Protein AF-A0A1J5R9U3-F1 (afdb_monomer)

pLDDT: mean 88.79, std 11.29, range [46.75, 97.06]

Nearest PDB structures (foldseek):
  6hix-assembly1_A4  TM=2.256E-01  e=5.379E+00  Trypanosoma brucei brucei

Mean predicted aligned error: 4.72 Å

Sequence (67 aa):
MVVDQSEKSLLTPKVKVFYSTKSNQRIAPETLDLSSSIVRDKIVAREEPEKWNFPDLYELWGGTTFW

Radius of gyration: 12.99 Å; Cα contacts (8 Å, |Δi|>4): 77; chains: 1; bounding box: 27×37×27 Å

Foldseek 3Di:
DFDAQDPPDNQFGWDWDFADPPVRDGDDTDIDGRVDPVHPDHCPDDDDCVVVPPVCV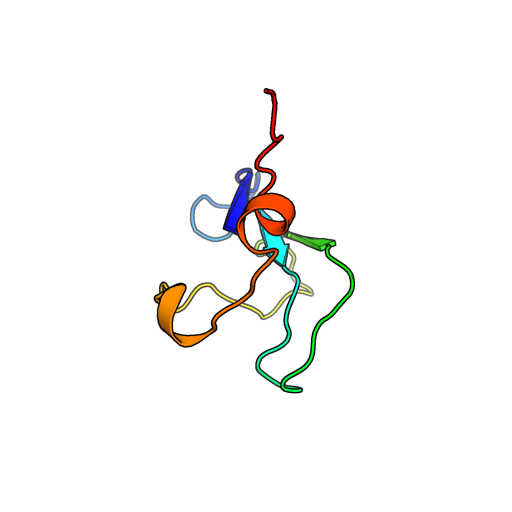CVSVVNPPDD

Structure (mmCIF, N/CA/C/O backbone):
data_AF-A0A1J5R9U3-F1
#
_entry.id   AF-A0A1J5R9U3-F1
#
loop_
_atom_site.group_PDB
_atom_site.id
_atom_site.type_symbol
_atom_site.label_atom_id
_atom_site.label_alt_id
_atom_site.label_comp_id
_atom_site.label_asym_id
_atom_site.label_entity_id
_atom_site.label_seq_id
_atom_site.pdbx_PDB_ins_code
_atom_site.Cartn_x
_atom_site.Cartn_y
_atom_site.Cartn_z
_atom_site.occupancy
_atom_site.B_iso_or_equiv
_atom_site.auth_seq_id
_atom_site.auth_comp_id
_atom_site.auth_asym_id
_atom_site.auth_atom_id
_atom_site.pdbx_PDB_model_num
ATOM 1 N N . MET A 1 1 ? -0.005 4.588 -1.591 1.00 88.00 1 MET A N 1
ATOM 2 C CA . MET A 1 1 ? 0.577 5.728 -2.346 1.00 88.00 1 MET A CA 1
ATOM 3 C C . MET A 1 1 ? 1.650 5.193 -3.283 1.00 88.00 1 MET A C 1
ATOM 5 O O . MET A 1 1 ? 2.331 4.264 -2.876 1.00 88.00 1 MET A O 1
ATOM 9 N N . VAL A 1 2 ? 1.816 5.747 -4.490 1.00 92.56 2 VAL A N 1
ATOM 10 C CA . VAL A 1 2 ? 2.988 5.460 -5.345 1.00 92.56 2 VAL A CA 1
ATOM 11 C C . VAL A 1 2 ? 4.181 6.260 -4.832 1.00 92.56 2 VAL A C 1
ATOM 13 O O . VAL A 1 2 ? 4.060 7.472 -4.686 1.00 92.56 2 VAL A O 1
ATOM 16 N N . VAL A 1 3 ? 5.293 5.587 -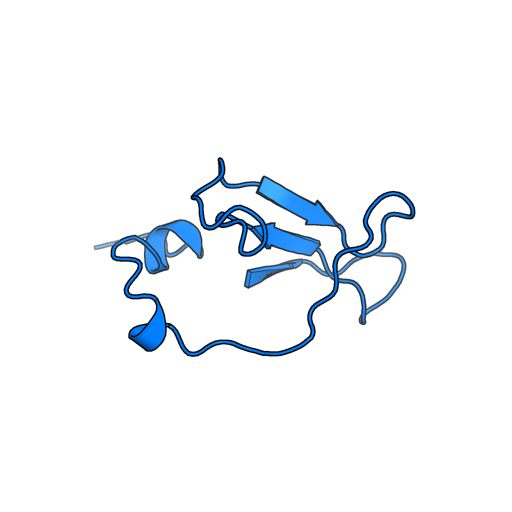4.535 1.00 92.94 3 VAL A N 1
ATOM 17 C CA . VAL A 1 3 ? 6.493 6.223 -3.961 1.00 92.94 3 VAL A CA 1
ATOM 18 C C . VAL A 1 3 ? 7.677 6.252 -4.919 1.00 92.94 3 VAL A C 1
ATOM 20 O O . VAL A 1 3 ? 8.547 7.099 -4.764 1.00 92.94 3 VAL A O 1
ATOM 23 N N . ASP A 1 4 ? 7.713 5.352 -5.900 1.00 94.00 4 ASP A N 1
ATOM 24 C CA . ASP A 1 4 ? 8.792 5.263 -6.884 1.00 94.00 4 ASP A CA 1
ATOM 25 C C . ASP A 1 4 ? 8.325 4.448 -8.105 1.00 94.00 4 ASP A C 1
ATOM 27 O O . ASP A 1 4 ? 7.352 3.689 -8.028 1.00 94.00 4 ASP A O 1
ATOM 31 N N . GLN A 1 5 ? 9.008 4.590 -9.238 1.00 94.44 5 GLN A N 1
ATOM 32 C CA . GLN A 1 5 ? 8.788 3.745 -10.411 1.00 94.44 5 GLN A CA 1
ATOM 33 C C . GLN A 1 5 ? 9.515 2.402 -10.251 1.00 94.44 5 GLN A C 1
ATOM 35 O O . GLN A 1 5 ? 10.523 2.295 -9.553 1.00 94.44 5 GLN A O 1
ATOM 40 N N . SER A 1 6 ? 9.002 1.350 -10.893 1.00 93.19 6 SER A N 1
ATOM 41 C CA . SER A 1 6 ? 9.777 0.110 -11.035 1.00 93.19 6 SER A CA 1
ATOM 42 C C . SER A 1 6 ? 10.669 0.190 -12.271 1.00 93.19 6 SER A C 1
ATOM 44 O O . SER A 1 6 ? 10.309 0.827 -13.259 1.00 93.19 6 SER A O 1
ATOM 46 N N . GLU A 1 7 ? 11.801 -0.511 -12.254 1.00 90.56 7 GLU A N 1
ATOM 47 C CA . GLU A 1 7 ? 12.697 -0.598 -13.418 1.00 90.56 7 GLU A CA 1
ATOM 48 C C . GLU A 1 7 ? 12.096 -1.429 -14.564 1.00 90.56 7 GLU A C 1
ATOM 50 O O . GLU A 1 7 ? 12.508 -1.303 -15.714 1.00 90.56 7 GLU A O 1
ATOM 55 N N . LYS A 1 8 ? 11.115 -2.290 -14.260 1.00 90.75 8 LYS A N 1
ATOM 56 C CA . LYS A 1 8 ? 10.539 -3.239 -15.222 1.00 90.75 8 LYS A CA 1
ATOM 57 C C . LYS A 1 8 ? 9.378 -2.659 -16.025 1.00 90.75 8 LYS A C 1
ATOM 59 O O . LYS A 1 8 ? 9.196 -3.042 -17.177 1.00 90.75 8 LYS A O 1
ATOM 64 N N . SER A 1 9 ? 8.546 -1.808 -15.421 1.00 90.44 9 SER A N 1
ATOM 65 C CA . SER A 1 9 ? 7.371 -1.230 -16.083 1.00 90.44 9 SER A CA 1
ATOM 66 C C . SER A 1 9 ? 6.819 -0.014 -15.340 1.00 90.44 9 SER A C 1
ATOM 68 O O . SER A 1 9 ? 6.685 -0.013 -14.114 1.00 90.44 9 SER A O 1
ATOM 70 N N . LEU A 1 10 ? 6.389 0.986 -16.114 1.00 90.38 10 LEU A N 1
ATOM 71 C CA . LEU A 1 10 ? 5.694 2.180 -15.618 1.00 90.38 10 LEU A CA 1
ATOM 72 C C . LEU A 1 10 ? 4.292 1.880 -15.060 1.00 90.38 10 LEU A C 1
ATOM 74 O O . LEU A 1 10 ? 3.723 2.695 -14.340 1.00 90.38 10 LEU A O 1
ATOM 78 N N . LEU A 1 11 ? 3.715 0.722 -15.400 1.00 92.94 11 LEU A N 1
ATOM 79 C CA . LEU A 1 11 ? 2.370 0.326 -14.961 1.00 92.94 11 LEU A CA 1
ATOM 80 C C . LEU A 1 11 ? 2.374 -0.476 -13.654 1.00 92.94 11 LEU A C 1
ATOM 82 O O . LEU A 1 11 ? 1.312 -0.761 -13.104 1.00 92.94 11 LEU A O 1
ATOM 86 N N . THR A 1 12 ? 3.551 -0.843 -13.150 1.00 96.00 12 THR A N 1
ATOM 87 C CA . THR A 1 12 ? 3.712 -1.616 -11.913 1.00 96.00 12 THR A CA 1
ATOM 88 C C . THR A 1 12 ? 4.706 -0.920 -10.985 1.00 96.00 12 THR A C 1
ATOM 90 O O . THR A 1 12 ? 5.817 -1.412 -10.811 1.00 96.00 12 THR A O 1
ATOM 93 N N . PRO A 1 13 ? 4.361 0.254 -10.432 1.00 96.94 13 PRO A N 1
ATOM 94 C CA . PRO A 1 13 ? 5.279 1.046 -9.619 1.00 96.94 13 PRO A CA 1
ATOM 95 C C . PRO A 1 13 ? 5.532 0.423 -8.237 1.00 96.94 13 PRO A C 1
ATOM 97 O O . PRO A 1 13 ? 4.867 -0.534 -7.832 1.00 96.94 13 PRO A O 1
ATOM 100 N N . LYS A 1 14 ? 6.447 1.024 -7.470 1.00 96.00 14 LYS A N 1
ATOM 101 C CA . LYS A 1 14 ? 6.599 0.746 -6.038 1.00 96.00 14 LYS A CA 1
ATOM 102 C C . LYS A 1 14 ? 5.603 1.590 -5.246 1.00 96.00 14 LYS A C 1
ATOM 104 O O . LYS A 1 14 ? 5.484 2.803 -5.450 1.00 96.00 14 LYS A O 1
ATOM 109 N N . VAL A 1 15 ? 4.885 0.959 -4.324 1.00 95.12 15 VAL A N 1
ATOM 110 C CA . VAL A 1 15 ? 3.831 1.594 -3.528 1.00 95.12 15 VAL A CA 1
ATOM 111 C C . VAL A 1 15 ? 4.075 1.422 -2.038 1.00 95.12 15 VAL A C 1
ATOM 113 O O . VAL A 1 15 ? 4.499 0.364 -1.597 1.00 95.12 15 VAL A O 1
ATOM 116 N N . LYS A 1 16 ? 3.754 2.445 -1.245 1.00 93.75 16 LYS A N 1
ATOM 117 C CA . LYS A 1 16 ? 3.665 2.326 0.213 1.00 93.75 16 LYS A CA 1
ATOM 118 C C . LYS A 1 16 ? 2.262 1.878 0.608 1.00 93.75 16 LYS A C 1
ATOM 120 O O . LYS A 1 16 ? 1.279 2.537 0.231 1.00 93.75 16 LYS A O 1
ATOM 125 N N . VAL A 1 17 ? 2.189 0.779 1.352 1.00 94.12 17 VAL A N 1
ATOM 126 C CA . VAL A 1 17 ? 0.960 0.161 1.867 1.00 94.12 17 VAL A CA 1
ATOM 127 C C . VAL A 1 17 ? 0.965 0.190 3.393 1.00 94.12 17 VAL A C 1
ATOM 129 O O . VAL A 1 17 ? 2.024 0.183 4.005 1.00 94.12 17 VAL A O 1
ATOM 132 N N . PHE A 1 18 ? -0.215 0.282 4.005 1.00 94.00 18 PHE A N 1
ATOM 133 C CA . PHE A 1 18 ? -0.386 0.364 5.467 1.00 94.00 18 PHE A CA 1
ATOM 134 C C . PHE A 1 18 ? -1.715 -0.243 5.951 1.00 94.00 18 PHE A C 1
ATOM 136 O O . PHE A 1 18 ? -2.004 -0.278 7.148 1.00 94.00 18 PHE A O 1
ATOM 143 N N . TYR A 1 19 ? -2.554 -0.713 5.026 1.00 94.00 19 TYR A N 1
ATOM 144 C CA . TYR A 1 19 ? -3.859 -1.282 5.325 1.00 94.00 19 TYR A CA 1
ATOM 145 C C . TYR A 1 19 ? -4.169 -2.430 4.367 1.00 94.00 19 TYR A C 1
ATOM 147 O O . TYR A 1 19 ? -3.929 -2.323 3.165 1.00 94.00 19 TYR A O 1
ATOM 155 N N . SER A 1 20 ? -4.727 -3.511 4.902 1.00 93.31 20 SER A N 1
ATOM 156 C CA . SER A 1 20 ? -5.204 -4.663 4.145 1.00 93.31 20 SER A CA 1
ATOM 157 C C . SER A 1 20 ? -6.725 -4.617 4.062 1.00 93.31 20 SER A C 1
ATOM 159 O O . SER A 1 20 ? -7.423 -4.804 5.059 1.00 93.31 20 SER A O 1
ATOM 161 N N . THR A 1 21 ? -7.253 -4.422 2.854 1.00 91.38 21 THR A N 1
ATOM 162 C CA . THR A 1 21 ? -8.700 -4.490 2.589 1.00 91.38 21 THR A CA 1
ATOM 163 C C . THR A 1 21 ? -9.235 -5.916 2.697 1.00 91.38 21 THR A C 1
ATOM 165 O O . THR A 1 21 ? -10.384 -6.117 3.073 1.00 91.38 21 THR A O 1
ATOM 168 N N . LYS A 1 22 ? -8.390 -6.923 2.438 1.00 92.81 22 LYS A N 1
ATOM 169 C CA . LYS A 1 22 ? -8.750 -8.343 2.542 1.00 92.81 22 LYS A CA 1
ATOM 170 C C . LYS A 1 22 ? -9.046 -8.769 3.981 1.00 92.81 22 LYS A C 1
ATOM 172 O O . LYS A 1 22 ? -9.956 -9.561 4.200 1.00 92.81 22 LYS A O 1
ATOM 177 N N . SER A 1 23 ? -8.260 -8.286 4.944 1.00 96.00 23 SER A N 1
ATOM 178 C CA . SER A 1 23 ? -8.429 -8.599 6.373 1.00 96.00 23 SER A CA 1
ATOM 179 C C . SER A 1 23 ? -9.092 -7.476 7.171 1.00 96.00 23 SER A C 1
ATOM 181 O O . SER A 1 23 ? -9.327 -7.655 8.362 1.00 96.00 23 SER A O 1
ATOM 183 N N . ASN A 1 24 ? -9.403 -6.343 6.533 1.00 93.69 24 ASN A N 1
ATOM 184 C CA . ASN A 1 24 ? -9.977 -5.149 7.154 1.00 93.69 24 ASN A CA 1
ATOM 185 C C . ASN A 1 24 ? -9.162 -4.654 8.366 1.00 93.69 24 ASN A C 1
ATOM 187 O O . ASN A 1 24 ? -9.705 -4.339 9.427 1.00 93.69 24 ASN A O 1
ATOM 191 N N . GLN A 1 25 ? -7.835 -4.637 8.224 1.00 95.06 25 GLN A N 1
ATOM 192 C CA . GLN A 1 25 ? -6.901 -4.343 9.312 1.00 95.06 25 GLN A CA 1
ATOM 193 C C . GLN A 1 25 ? -5.723 -3.491 8.845 1.00 95.06 25 GLN A C 1
ATOM 195 O O . GLN A 1 25 ? -5.278 -3.578 7.698 1.00 95.06 25 GLN A O 1
ATOM 200 N N . ARG A 1 26 ? -5.176 -2.704 9.779 1.00 93.31 26 ARG A N 1
ATOM 201 C CA . ARG A 1 26 ? -3.880 -2.044 9.599 1.00 93.31 26 ARG A CA 1
ATOM 202 C C . ARG A 1 26 ? -2.764 -3.078 9.538 1.00 93.31 26 ARG A C 1
ATOM 204 O O . ARG A 1 26 ? -2.818 -4.104 10.211 1.00 93.31 26 ARG A O 1
ATOM 211 N N . ILE A 1 27 ? -1.745 -2.757 8.758 1.00 94.06 27 ILE A N 1
ATOM 212 C CA . ILE A 1 27 ? -0.487 -3.496 8.689 1.00 94.06 27 ILE A CA 1
ATOM 213 C C . ILE A 1 27 ? 0.662 -2.534 8.981 1.00 94.06 27 ILE A C 1
ATOM 215 O O . ILE A 1 27 ? 0.496 -1.314 8.896 1.00 94.06 27 ILE A O 1
ATOM 219 N N . ALA A 1 28 ? 1.825 -3.080 9.332 1.00 92.44 28 ALA A N 1
ATOM 220 C CA . ALA A 1 28 ? 3.036 -2.276 9.407 1.00 92.44 28 ALA A CA 1
ATOM 221 C C . ALA A 1 28 ? 3.286 -1.623 8.034 1.00 92.44 28 ALA A C 1
ATOM 223 O O . ALA A 1 28 ? 3.200 -2.327 7.024 1.00 92.44 28 ALA A O 1
ATOM 224 N N . PRO A 1 29 ? 3.554 -0.305 7.966 1.00 92.00 29 PRO A N 1
ATOM 225 C CA . PRO A 1 29 ? 3.811 0.337 6.691 1.00 92.00 29 PRO A CA 1
ATOM 226 C C . PRO A 1 29 ? 5.016 -0.281 5.981 1.00 92.00 29 PRO A C 1
ATOM 228 O O . PRO A 1 29 ? 6.103 -0.351 6.551 1.00 92.00 29 PRO A O 1
ATOM 231 N N . GLU A 1 30 ? 4.836 -0.680 4.727 1.00 93.06 30 GLU A N 1
ATOM 232 C CA . GLU A 1 30 ? 5.889 -1.288 3.910 1.00 93.06 30 GLU A CA 1
ATOM 233 C C . GLU A 1 30 ? 5.848 -0.774 2.468 1.00 93.06 30 GLU A C 1
ATOM 235 O O . GLU A 1 30 ? 4.823 -0.274 1.992 1.00 93.06 30 GLU A O 1
ATOM 240 N N . THR A 1 31 ? 6.980 -0.890 1.770 1.00 94.12 31 THR A N 1
ATOM 241 C CA . THR A 1 31 ? 7.081 -0.591 0.338 1.00 94.12 31 THR A CA 1
ATOM 242 C C . THR A 1 31 ? 6.987 -1.887 -0.456 1.00 94.12 31 THR A C 1
ATOM 244 O O . THR A 1 31 ? 7.843 -2.758 -0.333 1.00 94.12 31 THR A O 1
ATOM 247 N N . LEU A 1 32 ? 5.973 -1.983 -1.311 1.00 95.50 32 LEU A N 1
ATOM 248 C CA . LEU A 1 32 ? 5.704 -3.123 -2.175 1.00 95.50 32 LEU A CA 1
ATOM 249 C C . LEU A 1 32 ? 6.047 -2.780 -3.627 1.00 95.50 32 LEU A C 1
ATOM 251 O O . LEU A 1 32 ? 5.540 -1.802 -4.174 1.00 95.50 32 LEU A O 1
ATOM 255 N N . ASP A 1 33 ? 6.881 -3.597 -4.268 1.00 96.31 33 ASP A N 1
ATOM 256 C CA . ASP A 1 33 ? 7.160 -3.497 -5.703 1.00 96.31 33 ASP A CA 1
ATOM 257 C C . ASP A 1 33 ? 6.146 -4.334 -6.494 1.00 96.31 33 ASP A C 1
ATOM 259 O O . ASP A 1 33 ? 6.221 -5.566 -6.517 1.00 96.31 33 ASP A O 1
ATOM 263 N N . LEU A 1 34 ? 5.201 -3.664 -7.162 1.00 97.06 34 LEU A N 1
ATOM 264 C CA . LEU A 1 34 ? 4.150 -4.328 -7.940 1.00 97.06 34 LEU A CA 1
ATOM 265 C C . LEU A 1 34 ? 4.681 -5.015 -9.209 1.00 97.06 34 LEU A C 1
ATOM 267 O O . LEU A 1 34 ? 3.942 -5.754 -9.855 1.00 97.06 34 LEU A O 1
ATOM 271 N N . SER A 1 35 ? 5.939 -4.775 -9.596 1.00 96.12 35 SER A N 1
ATOM 272 C CA . SER A 1 35 ? 6.586 -5.452 -10.727 1.00 96.12 35 SER A CA 1
ATOM 273 C C . SER A 1 35 ? 7.180 -6.817 -10.357 1.00 96.12 35 SER A C 1
ATOM 275 O O . SER A 1 35 ? 7.652 -7.568 -11.221 1.00 96.12 35 SER A O 1
ATOM 277 N N . SER A 1 36 ? 7.206 -7.144 -9.063 1.00 95.31 36 SER A N 1
ATOM 278 C CA . SER A 1 36 ? 7.727 -8.409 -8.564 1.00 95.31 36 SER A CA 1
ATOM 279 C C . SER A 1 36 ? 6.793 -9.573 -8.901 1.00 95.31 36 SER A C 1
ATOM 281 O O . SER A 1 36 ? 5.596 -9.522 -8.644 1.00 95.31 36 SER A O 1
ATOM 283 N N . SER A 1 37 ? 7.341 -10.675 -9.423 1.00 94.06 37 SER A N 1
ATOM 284 C CA . SER A 1 37 ? 6.568 -11.857 -9.845 1.00 94.06 37 SER A CA 1
ATOM 285 C C . SER A 1 37 ? 5.829 -12.570 -8.709 1.00 94.06 37 SER A C 1
ATOM 287 O O . SER A 1 37 ? 4.914 -13.350 -8.968 1.00 94.06 37 SER A O 1
ATOM 289 N N . ILE A 1 38 ? 6.238 -12.345 -7.458 1.00 95.75 38 ILE A N 1
ATOM 290 C CA . ILE A 1 38 ? 5.563 -12.905 -6.280 1.00 95.75 38 ILE A CA 1
ATOM 291 C C . ILE A 1 38 ? 4.376 -12.045 -5.828 1.00 95.75 38 ILE A C 1
ATOM 293 O O . ILE A 1 38 ? 3.501 -12.541 -5.120 1.00 95.75 38 ILE A O 1
ATOM 297 N N . VAL A 1 39 ? 4.325 -10.777 -6.249 1.00 95.00 39 VAL A N 1
ATOM 298 C CA . VAL A 1 39 ? 3.270 -9.832 -5.886 1.00 95.00 39 VAL A CA 1
ATOM 299 C C . VAL A 1 39 ? 2.133 -9.955 -6.891 1.00 95.00 39 VAL A C 1
ATOM 301 O O . VAL A 1 39 ? 2.335 -9.902 -8.102 1.00 95.00 39 VAL A O 1
ATOM 304 N N . ARG A 1 40 ? 0.914 -10.157 -6.385 1.00 94.12 40 ARG A N 1
ATOM 305 C CA . ARG A 1 40 ? -0.295 -10.294 -7.218 1.00 94.12 40 ARG A CA 1
ATOM 306 C C . ARG A 1 40 ? -1.230 -9.095 -7.120 1.00 94.12 40 ARG A C 1
ATOM 308 O O . ARG A 1 40 ? -2.193 -9.021 -7.884 1.00 94.12 40 ARG A O 1
ATOM 315 N N . ASP A 1 41 ? -0.948 -8.182 -6.199 1.00 94.56 41 ASP A N 1
ATOM 316 C CA . ASP A 1 41 ? -1.716 -6.962 -6.010 1.00 94.56 41 ASP A CA 1
ATOM 317 C C . ASP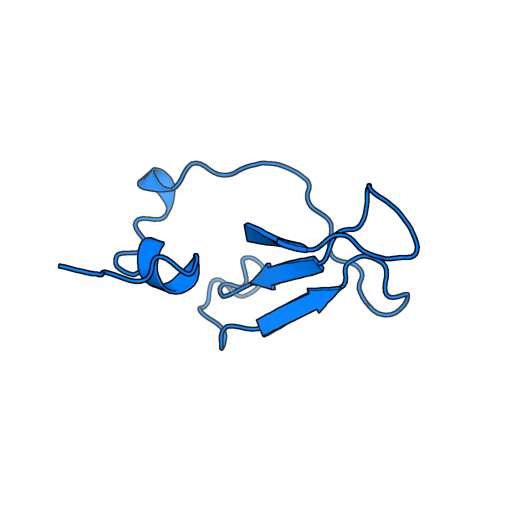 A 1 41 ? -1.544 -6.002 -7.188 1.00 94.56 41 ASP A C 1
ATOM 319 O O . ASP A 1 41 ? -0.515 -5.975 -7.865 1.00 94.56 41 ASP A O 1
ATOM 323 N N . LYS A 1 42 ? -2.590 -5.216 -7.449 1.00 94.06 42 LYS A N 1
ATOM 324 C CA . LYS A 1 42 ? -2.639 -4.228 -8.531 1.00 94.06 42 LYS A CA 1
ATOM 325 C C . LYS A 1 42 ? -3.365 -2.978 -8.058 1.00 94.06 42 LYS A C 1
ATOM 327 O O . LYS A 1 42 ? -4.274 -3.053 -7.234 1.00 94.06 42 LYS A O 1
ATOM 332 N N . ILE A 1 43 ? -3.015 -1.835 -8.642 1.00 94.00 43 ILE A N 1
ATOM 333 C CA . ILE A 1 43 ? -3.790 -0.603 -8.479 1.00 94.00 43 ILE A CA 1
ATOM 334 C C . ILE A 1 43 ? -5.000 -0.697 -9.414 1.00 94.00 43 ILE A C 1
ATOM 336 O O . ILE A 1 43 ? -4.847 -0.605 -10.629 1.00 94.00 43 ILE A O 1
ATOM 340 N N . VAL A 1 44 ? -6.191 -0.916 -8.855 1.00 94.62 44 VAL A N 1
ATOM 341 C CA . VAL A 1 44 ? -7.441 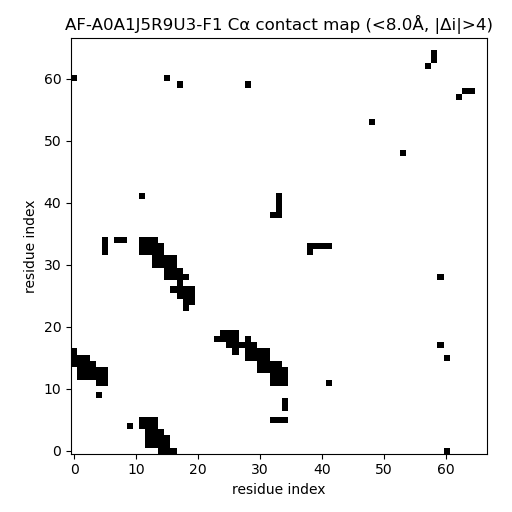-1.037 -9.634 1.00 94.62 44 VAL A CA 1
ATOM 342 C C . VAL A 1 44 ? -8.242 0.262 -9.689 1.00 94.62 44 VAL A C 1
ATOM 344 O O . VAL A 1 44 ? -8.963 0.497 -10.652 1.00 94.62 44 VAL A O 1
ATOM 347 N N . ALA A 1 45 ? -8.109 1.110 -8.671 1.00 92.44 45 ALA A N 1
ATOM 348 C CA . ALA A 1 45 ? -8.795 2.390 -8.560 1.00 92.44 45 ALA A CA 1
ATOM 349 C C . ALA A 1 45 ? -8.083 3.290 -7.540 1.00 92.44 45 ALA A C 1
ATOM 351 O O . ALA A 1 45 ? -7.243 2.832 -6.760 1.00 92.44 45 ALA A O 1
ATOM 352 N N . ARG A 1 46 ? -8.443 4.577 -7.538 1.00 91.19 46 ARG A N 1
ATOM 353 C CA . ARG A 1 46 ? -8.097 5.518 -6.471 1.00 91.19 46 ARG A CA 1
ATOM 354 C C . ARG A 1 46 ? -9.280 5.639 -5.517 1.00 91.19 46 ARG A C 1
ATOM 356 O O . ARG A 1 46 ? -10.384 5.926 -5.963 1.00 91.19 46 ARG A O 1
ATOM 363 N N . GLU A 1 47 ? -9.020 5.492 -4.226 1.00 89.75 47 GLU A N 1
ATOM 364 C CA . GLU A 1 47 ? -10.018 5.701 -3.175 1.00 89.75 47 GLU A CA 1
ATOM 365 C C . GLU A 1 47 ? -10.068 7.165 -2.714 1.00 89.75 47 GLU A C 1
ATOM 367 O O . GLU A 1 47 ? -9.075 7.895 -2.798 1.00 89.75 47 GLU A O 1
ATOM 372 N N . GLU A 1 48 ? -11.228 7.586 -2.205 1.00 89.25 48 GLU A N 1
ATOM 373 C CA . GLU A 1 48 ? -11.404 8.879 -1.535 1.00 89.25 48 GLU A CA 1
ATOM 374 C C . GLU A 1 48 ? -10.978 8.767 -0.061 1.00 89.25 48 GLU A C 1
ATOM 376 O O . GLU A 1 48 ? -11.581 7.993 0.688 1.00 89.25 48 GLU A O 1
ATOM 381 N N . PRO A 1 49 ? -9.975 9.540 0.394 1.00 86.50 49 PRO A N 1
ATOM 382 C CA . PRO A 1 49 ? -9.495 9.503 1.779 1.00 86.50 49 PRO A CA 1
ATOM 383 C C . PRO A 1 49 ? -10.580 9.688 2.846 1.00 86.50 49 PRO A C 1
ATOM 385 O O . PRO A 1 49 ? -10.560 9.019 3.880 1.00 86.50 49 PRO A O 1
ATOM 388 N N . GLU A 1 50 ? -11.542 10.569 2.572 1.00 86.75 50 GLU A N 1
ATOM 389 C CA . GLU A 1 50 ? -12.633 10.940 3.481 1.00 86.75 50 GLU A CA 1
ATOM 390 C C . GLU A 1 50 ? -13.534 9.748 3.838 1.00 86.75 50 GLU A C 1
ATOM 392 O O . GLU A 1 50 ? -14.077 9.698 4.938 1.00 86.75 50 GLU A O 1
ATOM 397 N N . LYS A 1 51 ? -13.638 8.743 2.953 1.00 89.62 51 LYS A N 1
ATOM 398 C CA . LYS A 1 51 ? -14.433 7.525 3.190 1.00 89.62 51 LYS A CA 1
ATOM 399 C C . LYS A 1 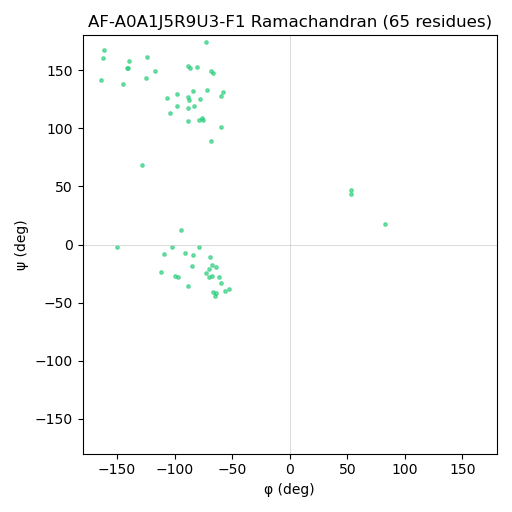51 ? -13.799 6.576 4.207 1.00 89.62 51 LYS A C 1
ATOM 401 O O . LYS A 1 51 ? -14.507 5.780 4.816 1.00 89.62 51 LYS A O 1
ATOM 406 N N . TRP A 1 52 ? -12.480 6.645 4.381 1.00 87.62 52 TRP A N 1
ATOM 407 C CA . TRP A 1 52 ? -11.728 5.755 5.270 1.00 87.62 52 TRP A CA 1
ATOM 408 C C . TRP A 1 52 ? -11.402 6.395 6.619 1.00 87.62 52 TRP A C 1
ATOM 410 O O . TRP A 1 52 ? -11.261 5.682 7.610 1.00 87.62 52 TRP A O 1
ATOM 420 N N . ASN A 1 53 ? -11.294 7.728 6.656 1.00 85.62 53 ASN A N 1
ATOM 421 C CA . ASN A 1 53 ? -11.024 8.508 7.863 1.00 85.62 53 ASN A CA 1
ATOM 422 C C .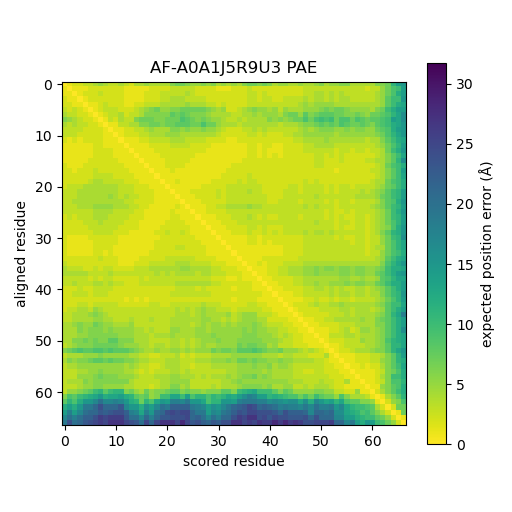 ASN A 1 53 ? -9.774 8.031 8.636 1.00 85.62 53 ASN A C 1
ATOM 424 O O . ASN A 1 53 ? -9.810 7.849 9.852 1.00 85.62 53 ASN A O 1
ATOM 428 N N . PHE A 1 54 ? -8.659 7.796 7.933 1.00 90.06 54 PHE A N 1
ATOM 429 C CA . PHE A 1 54 ? -7.366 7.499 8.560 1.00 90.06 54 PHE A CA 1
ATOM 430 C C . PHE A 1 54 ? -6.748 8.796 9.121 1.00 90.06 54 PHE A C 1
ATOM 432 O O . PHE A 1 54 ? -6.305 9.628 8.328 1.00 90.06 54 PHE A O 1
ATOM 439 N N . PRO A 1 55 ? -6.687 9.006 10.453 1.00 88.00 55 PRO A N 1
ATOM 440 C CA . PRO A 1 55 ? -6.265 10.298 11.019 1.00 88.00 55 PRO A CA 1
ATOM 441 C C . PRO A 1 55 ? -4.785 10.616 10.764 1.00 88.00 55 PRO A C 1
ATOM 443 O O . PRO A 1 55 ? -4.385 11.770 10.677 1.00 88.00 55 PRO A O 1
ATOM 446 N N . ASP A 1 56 ? -3.981 9.570 10.618 1.00 89.06 56 ASP A N 1
ATOM 447 C CA . ASP A 1 56 ? -2.540 9.562 10.374 1.00 89.06 56 ASP A CA 1
ATOM 448 C C . ASP A 1 56 ? -2.191 9.457 8.878 1.00 89.06 56 ASP A C 1
ATOM 450 O O . ASP A 1 56 ? -1.043 9.201 8.516 1.00 89.06 56 ASP A O 1
ATOM 454 N N . LEU A 1 57 ? -3.164 9.640 7.976 1.00 88.06 57 LEU A N 1
ATOM 455 C CA . LEU A 1 57 ? -2.966 9.412 6.542 1.00 88.06 57 LEU A CA 1
ATOM 456 C C . LEU A 1 57 ? -1.809 10.227 5.955 1.00 88.06 57 LEU A C 1
ATOM 458 O O . LEU A 1 57 ? -1.042 9.702 5.150 1.00 88.06 57 LEU A O 1
ATOM 462 N N . TYR A 1 58 ? -1.662 11.486 6.373 1.00 84.94 58 TYR A N 1
ATOM 463 C CA . TYR A 1 58 ? -0.581 12.359 5.913 1.00 84.94 58 TYR A CA 1
ATOM 464 C C . TYR A 1 58 ? 0.802 11.856 6.337 1.00 84.94 58 TYR A C 1
ATOM 466 O O . TYR A 1 58 ? 1.724 11.848 5.522 1.00 84.94 58 TYR A O 1
ATOM 474 N N . GLU A 1 59 ? 0.940 11.373 7.570 1.00 85.81 59 GLU A N 1
ATOM 475 C CA . GLU A 1 59 ? 2.184 10.778 8.065 1.00 85.81 59 GLU A CA 1
ATOM 476 C C . GLU A 1 59 ? 2.508 9.487 7.298 1.00 85.81 59 GLU A C 1
ATOM 478 O O . GLU A 1 59 ? 3.622 9.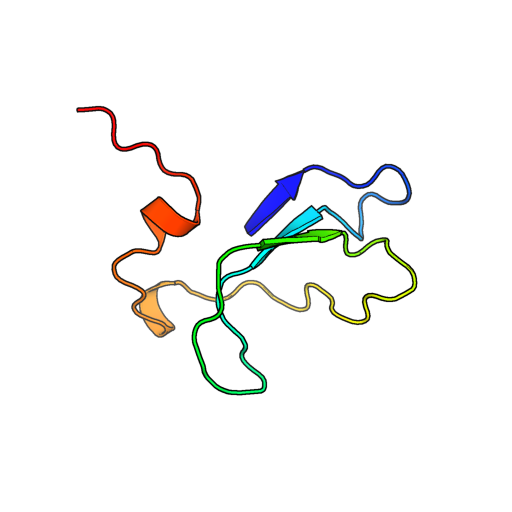284 6.804 1.00 85.81 59 GLU A O 1
ATOM 483 N N . LEU A 1 60 ? 1.497 8.640 7.090 1.00 84.00 60 LEU A N 1
ATOM 484 C CA . LEU A 1 60 ? 1.625 7.412 6.306 1.00 84.00 60 LEU A CA 1
ATOM 485 C C . LEU A 1 60 ? 2.052 7.694 4.862 1.00 84.00 60 LEU A C 1
ATOM 487 O O . LEU A 1 60 ? 2.814 6.922 4.278 1.00 84.00 60 LEU A O 1
ATOM 491 N N . TRP A 1 61 ? 1.619 8.819 4.306 1.00 79.81 61 TRP A N 1
ATOM 492 C CA . TRP A 1 61 ? 1.976 9.314 2.980 1.00 79.81 61 TRP A CA 1
ATOM 493 C C . T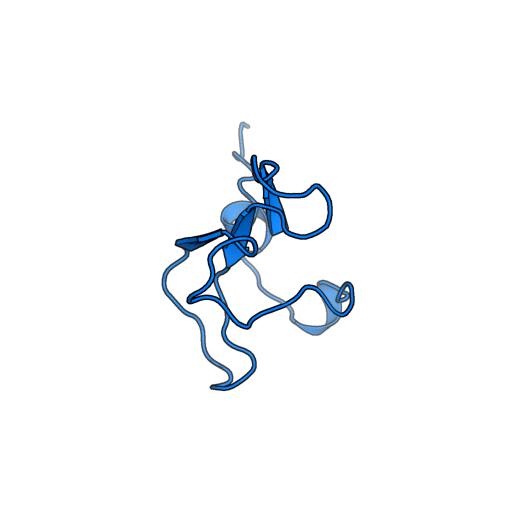RP A 1 61 ? 3.352 9.990 2.904 1.00 79.81 61 TRP A C 1
ATOM 495 O O . TRP A 1 61 ? 3.791 10.340 1.815 1.00 79.81 61 TRP A O 1
ATOM 505 N N . GLY A 1 62 ? 4.077 10.117 4.016 1.00 70.69 62 GLY A N 1
ATOM 506 C CA . GLY A 1 62 ? 5.402 10.743 4.028 1.00 70.69 62 GLY A CA 1
ATOM 507 C C . GLY A 1 62 ? 5.357 12.268 4.100 1.00 70.69 62 GLY A C 1
ATOM 508 O O . GLY A 1 62 ? 6.360 12.920 3.813 1.00 70.69 62 GLY A O 1
ATOM 509 N N . GLY A 1 63 ? 4.218 12.841 4.506 1.00 62.00 63 GLY A N 1
ATOM 510 C CA . GLY A 1 63 ? 4.140 14.233 4.920 1.00 62.00 63 GLY A CA 1
ATOM 511 C C . GLY A 1 63 ? 5.071 14.439 6.106 1.00 62.00 63 GLY A C 1
ATOM 512 O O . GLY A 1 63 ? 4.760 14.052 7.228 1.00 62.00 63 GLY A O 1
ATOM 513 N N . THR A 1 64 ? 6.241 15.014 5.847 1.00 53.28 64 THR A N 1
ATOM 514 C CA . THR A 1 64 ? 7.086 15.511 6.923 1.00 53.28 64 THR A CA 1
ATOM 515 C C . THR A 1 64 ? 6.435 16.801 7.391 1.00 53.28 64 THR A C 1
ATOM 517 O O . THR A 1 64 ? 6.423 17.787 6.656 1.00 53.28 64 THR A O 1
ATOM 520 N N . THR A 1 65 ? 5.813 16.782 8.567 1.00 46.75 65 THR A N 1
ATOM 521 C CA . THR A 1 65 ? 5.310 17.996 9.210 1.00 46.75 65 THR A CA 1
ATOM 522 C C . THR A 1 65 ? 6.519 18.833 9.622 1.00 46.75 65 THR A C 1
ATOM 524 O O . THR A 1 65 ? 7.064 18.658 10.709 1.00 46.75 65 THR A O 1
ATOM 527 N N . PHE A 1 66 ? 6.994 19.697 8.730 1.00 51.12 66 PHE A N 1
ATOM 528 C CA . PHE A 1 66 ? 7.881 20.791 9.103 1.00 51.12 66 PHE A CA 1
ATOM 529 C C . PHE A 1 66 ? 6.987 21.975 9.485 1.00 51.12 66 PHE A C 1
ATOM 531 O O . PHE A 1 66 ? 6.176 22.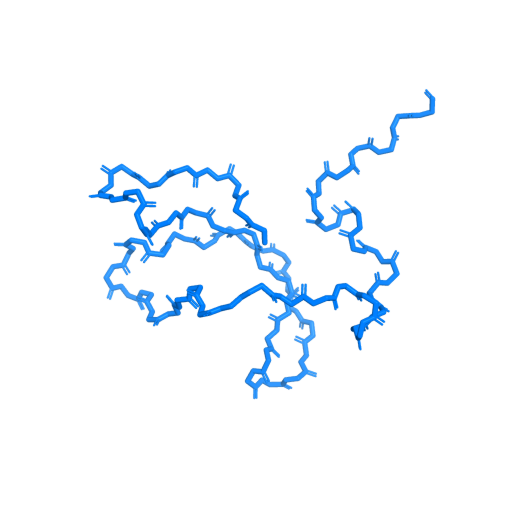412 8.667 1.00 51.12 66 PHE A O 1
ATOM 538 N N . TRP A 1 67 ? 7.079 22.407 10.745 1.00 48.75 67 TRP A N 1
ATOM 539 C CA . TRP A 1 67 ? 6.536 23.687 11.208 1.00 48.75 67 TRP A CA 1
ATOM 540 C C . TRP A 1 67 ? 7.230 24.852 10.504 1.00 48.75 67 TRP A C 1
ATOM 542 O O . TRP A 1 67 ? 8.450 24.723 10.242 1.00 48.75 67 TRP A O 1
#

Solvent-accessible surface area (backbone atoms only — not comparable to full-atom values): 4455 Å² total; per-residue (Å²): 88,84,76,46,77,36,97,86,36,88,90,24,36,22,28,48,46,44,65,39,81,91,76,73,40,78,48,80,73,44,79,45,53,41,64,39,90,88,47,82,68,75,90,86,73,86,81,65,66,82,83,71,64,60,91,57,48,54,57,76,72,65,54,75,87,74,130

Organism: NCBI:txid410659

Secondary structure (DSSP, 8-state):
-EEE--SS-TTS-EEEEEEETTTTEEEEEEEEETTSTT-------PPPHHHH--TTHHHHTT-----